Protein AF-A0A6I9NVG6-F1 (afdb_monomer_lite)

Sequence (169 aa):
GRFLQDVFTTMVDLKWHYSLLIFTSAFLCSWMLFAMIWWLLAFAHGDLQPRVPDSDPMVPCVTAIHSFTSAFLFSIEVQVTIGFGGRMVTEECPLAITVLIIQNILGLIINAVMLGCVFMKTAQANRRAETLIFSRNAVIAPRNGRPTFMFRVGDLRKSMIISATVQLQ

Organism: NCBI:txid8208

InterPro domains:
  IPR013518 Potassium channel, inwardly rectifying, Kir, cytoplasmic [G3DSA:2.60.40.1400] (121-169)
  IPR016449 Potassium channel, inwardly rectifying, Kir [PR01320] (16-42)
  IPR016449 Potassium channel, inwardly rectifying, Kir [PR01320] (71-93)
  IPR016449 Potassium channel, inwardly rectifying, Kir [PTHR11767] (2-168)
  IPR040445 Potassium channel, inwardly rectifying, transmembrane domain [PF01007] (2-124)
  IPR041647 Inward rectifier potassium channel, C-terminal [PF17655] (132-168)

Foldseek 3Di:
DVCVVPVLVVLLPDDPVVNVVVLVVVVVVLLLVQLVVQVVQQVVLVVQPDDDPPDDDDDGQKPPDHDSVSSSVVSCCLLVVVCPVNIDGDPPDVVSVVSSVVSNVVSVVSVVSSVVSVVVSVPDPPVQVVQKDKAPDWDFDDDPNDTDIDIDIDGNDPDDDPPDDDDDD

Secondary structure (DSSP, 8-state):
-GGGTTHHHHHHHS-HHHHHHHHHHHHHHHHHHHHHHHHHHHHHHTTTSPPPTTS-----SBTT--SHHHHHHHHHHHHTT---SSS-B-SS-HHHHHHHHHHHHHHHHHHHHHHHHHHHHHH-THHHHTTEEE-SS-EEEEETTEEEEE--EEE-SSSPPTT------

Radius of gyration: 29.01 Å; chains: 1; bounding box: 69×30×84 Å

Structure (mmCIF, N/CA/C/O backbone):
data_AF-A0A6I9NVG6-F1
#
_entry.id   AF-A0A6I9NVG6-F1
#
loop_
_atom_site.group_PDB
_atom_site.id
_atom_site.type_symbol
_atom_site.label_atom_id
_atom_site.label_alt_id
_atom_site.label_comp_id
_atom_site.label_asym_id
_atom_site.label_entity_id
_atom_site.label_seq_id
_atom_site.pdbx_PDB_ins_code
_atom_site.Cartn_x
_atom_site.Cartn_y
_atom_site.Cartn_z
_atom_site.occupancy
_atom_site.B_iso_or_equiv
_atom_site.auth_seq_id
_atom_site.auth_comp_id
_atom_site.auth_asym_id
_atom_site.auth_atom_id
_atom_site.pdbx_PDB_model_num
ATOM 1 N N . GLY A 1 1 ? -23.290 -5.193 -3.322 1.00 56.44 1 GLY A N 1
ATOM 2 C CA . GLY A 1 1 ? -22.697 -5.850 -2.143 1.00 56.44 1 GLY A CA 1
ATOM 3 C C . GLY A 1 1 ? -22.252 -4.800 -1.148 1.00 56.44 1 GLY A C 1
ATOM 4 O O . GLY A 1 1 ? -21.276 -4.120 -1.421 1.00 56.44 1 GLY A O 1
ATOM 5 N N . ARG A 1 2 ? -22.978 -4.636 -0.034 1.00 60.41 2 ARG A N 1
ATOM 6 C CA . ARG A 1 2 ? -22.725 -3.595 0.986 1.00 60.41 2 ARG A CA 1
ATOM 7 C C . ARG A 1 2 ? -21.380 -3.754 1.715 1.00 60.41 2 ARG A C 1
ATOM 9 O O . ARG A 1 2 ? -20.770 -2.755 2.051 1.00 60.41 2 ARG A O 1
ATOM 16 N N . PHE A 1 3 ? -20.874 -4.981 1.857 1.00 55.81 3 PHE A N 1
ATOM 17 C CA . PHE A 1 3 ? -19.564 -5.249 2.470 1.00 55.81 3 PHE A CA 1
ATOM 18 C C . PHE A 1 3 ? -18.373 -4.678 1.676 1.00 55.81 3 PHE A C 1
ATOM 20 O O . PHE A 1 3 ? -17.377 -4.292 2.267 1.00 55.81 3 PHE A O 1
ATOM 27 N N . LEU A 1 4 ? -18.480 -4.564 0.345 1.00 57.47 4 LEU A N 1
ATOM 28 C CA . LEU A 1 4 ? -17.428 -3.968 -0.496 1.00 57.47 4 LEU A CA 1
ATOM 29 C C . LEU A 1 4 ? -17.476 -2.434 -0.527 1.00 57.47 4 LEU A C 1
ATOM 31 O O . LEU A 1 4 ? -16.523 -1.805 -0.969 1.00 57.47 4 LEU A O 1
ATOM 35 N N . GLN A 1 5 ? -18.574 -1.819 -0.081 1.00 62.72 5 GLN A N 1
ATOM 36 C CA . GLN A 1 5 ? -18.616 -0.365 0.098 1.00 62.72 5 GLN A CA 1
ATOM 37 C C . GLN A 1 5 ? -17.892 0.064 1.374 1.00 62.72 5 GLN A C 1
ATOM 39 O O . GLN A 1 5 ? -17.476 1.213 1.465 1.00 62.72 5 GLN A O 1
ATOM 44 N N . ASP A 1 6 ? -17.691 -0.865 2.311 1.00 77.12 6 ASP A N 1
ATOM 45 C CA . ASP A 1 6 ? -17.031 -0.612 3.586 1.00 77.12 6 ASP A CA 1
ATOM 46 C C . ASP A 1 6 ? -15.753 -1.458 3.742 1.00 77.12 6 ASP A C 1
ATOM 48 O O . ASP A 1 6 ? -15.539 -2.202 4.701 1.00 77.12 6 ASP A O 1
ATOM 52 N N . VAL A 1 7 ? -14.890 -1.377 2.722 1.00 75.94 7 VAL A N 1
ATOM 53 C CA . VAL A 1 7 ? -13.595 -2.082 2.681 1.00 75.94 7 VAL A CA 1
ATOM 54 C C . VAL A 1 7 ? -12.703 -1.672 3.851 1.00 75.94 7 VAL A C 1
ATOM 56 O O . VAL A 1 7 ? -11.991 -2.513 4.398 1.00 75.94 7 VAL A O 1
ATOM 59 N N . PHE A 1 8 ? -12.761 -0.404 4.265 1.00 74.88 8 PHE A N 1
ATOM 60 C CA . PHE A 1 8 ? -11.940 0.107 5.358 1.00 74.88 8 PHE A CA 1
ATOM 61 C C . PHE A 1 8 ? -12.306 -0.527 6.701 1.00 74.88 8 PHE A C 1
ATOM 63 O O . PHE A 1 8 ? -11.413 -1.049 7.366 1.00 74.88 8 PHE A O 1
ATOM 70 N N . THR A 1 9 ? -13.584 -0.556 7.090 1.00 77.75 9 THR A N 1
ATOM 71 C CA . THR A 1 9 ? -13.988 -1.197 8.357 1.00 77.75 9 THR A CA 1
ATOM 72 C C . THR A 1 9 ? -13.756 -2.705 8.309 1.00 77.75 9 THR A C 1
ATOM 74 O O . THR A 1 9 ? -13.167 -3.268 9.232 1.00 77.75 9 THR A O 1
ATOM 77 N N . THR A 1 10 ? -14.076 -3.343 7.179 1.00 81.81 10 THR A N 1
ATOM 78 C CA . THR A 1 10 ? -13.851 -4.782 6.977 1.00 81.81 10 THR A CA 1
ATOM 79 C C . THR A 1 10 ? -12.373 -5.154 7.147 1.00 81.81 10 THR A C 1
ATOM 81 O O . THR A 1 10 ? -12.044 -6.164 7.774 1.00 81.81 10 THR A O 1
ATOM 84 N N . MET A 1 11 ? -11.453 -4.330 6.634 1.00 79.31 11 MET A N 1
ATOM 85 C CA . MET A 1 11 ? -10.012 -4.568 6.752 1.00 79.31 11 MET A CA 1
ATOM 86 C C . MET A 1 11 ? -9.493 -4.438 8.192 1.00 79.31 11 MET A C 1
ATOM 88 O O . MET A 1 11 ? -8.571 -5.166 8.589 1.00 79.31 11 MET A O 1
ATOM 92 N N . VAL A 1 12 ? -10.088 -3.544 8.984 1.00 82.12 12 VAL A N 1
ATOM 93 C CA . VAL A 1 12 ? -9.739 -3.360 10.399 1.00 82.12 12 VAL A CA 1
ATOM 94 C C . VAL A 1 12 ? -10.258 -4.519 11.246 1.00 82.12 12 VAL A C 1
ATOM 96 O O . VAL A 1 12 ? -9.503 -5.018 12.082 1.00 82.12 12 VAL A O 1
ATOM 99 N N . ASP A 1 13 ? -11.468 -5.007 10.985 1.00 82.69 13 ASP A N 1
ATOM 100 C CA . ASP A 1 13 ? -12.103 -6.057 11.795 1.00 82.69 13 ASP A CA 1
ATOM 101 C C . ASP A 1 13 ? -11.586 -7.477 11.503 1.00 82.69 13 ASP A C 1
ATOM 103 O O . ASP A 1 13 ? -11.749 -8.393 12.313 1.00 82.69 13 ASP A O 1
ATOM 107 N N . LEU A 1 14 ? -10.905 -7.681 10.370 1.00 84.19 14 LEU A N 1
ATOM 108 C CA . LEU A 1 14 ? -10.244 -8.949 10.041 1.00 84.19 14 LEU A CA 1
ATOM 109 C C . LEU A 1 14 ? -9.200 -9.362 11.098 1.00 84.19 14 LEU A C 1
ATOM 111 O O . LEU A 1 14 ? -8.683 -8.554 11.862 1.00 84.19 14 LEU A O 1
ATOM 115 N N . LYS A 1 15 ? -8.802 -10.637 11.146 1.00 87.06 15 LYS A N 1
ATOM 116 C CA . LYS A 1 15 ? -7.688 -11.050 12.026 1.00 87.06 15 LYS A CA 1
ATOM 117 C C . LYS A 1 15 ? -6.357 -10.480 11.515 1.00 87.06 15 LYS A C 1
ATOM 119 O O . LYS A 1 15 ? -6.176 -10.297 10.315 1.00 87.06 15 LYS A O 1
ATOM 124 N N . TRP A 1 16 ? -5.398 -10.260 12.420 1.00 86.75 16 TRP A N 1
ATOM 125 C CA . TRP A 1 16 ? -4.080 -9.686 12.097 1.00 86.75 16 TRP A CA 1
ATOM 126 C C . TRP A 1 16 ? -3.349 -10.385 10.944 1.00 86.75 16 TRP A C 1
ATOM 128 O O . TRP A 1 16 ? -2.800 -9.702 10.087 1.00 86.75 16 TRP A O 1
ATOM 138 N N . HIS A 1 17 ? -3.386 -11.719 10.880 1.00 88.88 17 HIS A N 1
ATOM 139 C CA . HIS A 1 17 ? -2.747 -12.468 9.794 1.00 88.88 17 HIS A CA 1
ATOM 140 C C . HIS A 1 17 ? -3.385 -12.188 8.429 1.00 88.88 17 HIS A C 1
ATOM 142 O O . HIS A 1 17 ? -2.661 -12.032 7.455 1.00 88.88 17 HIS A O 1
ATOM 148 N N . TYR A 1 18 ? -4.714 -12.054 8.349 1.00 89.50 18 TYR A N 1
ATOM 149 C CA . TYR A 1 18 ? -5.384 -11.713 7.092 1.00 89.50 18 TYR A CA 1
ATOM 150 C C . TYR A 1 18 ? -5.079 -10.281 6.662 1.00 89.50 18 TYR A C 1
ATOM 152 O O . TYR A 1 18 ? -4.772 -10.060 5.496 1.00 89.50 18 TYR A O 1
ATOM 160 N N . SER A 1 19 ? -5.090 -9.319 7.591 1.00 88.62 19 SER A N 1
ATOM 161 C CA . SER A 1 19 ? -4.700 -7.940 7.272 1.00 88.62 19 SER A CA 1
ATOM 162 C C . SER A 1 19 ? -3.253 -7.867 6.769 1.00 88.62 19 SER A C 1
ATOM 164 O O . SER A 1 19 ? -2.995 -7.204 5.771 1.00 88.62 19 SER A O 1
ATOM 166 N N . LEU A 1 20 ? -2.319 -8.585 7.408 1.00 89.38 20 LEU A N 1
ATOM 167 C CA . LEU A 1 20 ? -0.920 -8.630 6.975 1.00 89.38 20 LEU A CA 1
ATOM 168 C C . LEU A 1 20 ? -0.777 -9.259 5.584 1.00 89.38 20 LEU A C 1
ATOM 170 O O . LEU A 1 20 ? -0.111 -8.681 4.734 1.00 89.38 20 LEU A O 1
ATOM 174 N N . LEU A 1 21 ? -1.459 -10.380 5.324 1.00 92.31 21 LEU A N 1
ATOM 175 C CA . LEU A 1 21 ? -1.469 -11.015 4.002 1.00 92.31 21 LEU A CA 1
ATOM 176 C C . LEU A 1 21 ? -2.011 -10.079 2.915 1.00 92.31 21 LEU A C 1
ATOM 178 O O . LEU A 1 21 ? -1.408 -9.984 1.849 1.00 92.31 21 LEU A O 1
ATOM 182 N N . ILE A 1 22 ? -3.102 -9.356 3.187 1.00 91.56 22 ILE A N 1
ATOM 183 C CA . ILE A 1 22 ? -3.682 -8.390 2.242 1.00 91.56 22 ILE A CA 1
ATOM 184 C C . ILE A 1 22 ? -2.676 -7.275 1.938 1.00 91.56 22 ILE A C 1
ATOM 186 O O . ILE A 1 22 ? -2.406 -7.017 0.765 1.00 91.56 22 ILE A O 1
ATOM 190 N N . PHE A 1 23 ? -2.058 -6.665 2.954 1.00 91.69 23 PHE A N 1
ATOM 191 C CA . PHE A 1 23 ? -1.064 -5.610 2.729 1.00 91.69 23 PHE A CA 1
ATOM 192 C C . PHE A 1 23 ? 0.154 -6.118 1.961 1.00 91.69 23 PHE A C 1
ATOM 194 O O . PHE A 1 23 ? 0.534 -5.511 0.962 1.00 91.69 23 PHE A O 1
ATOM 201 N N . THR A 1 24 ? 0.734 -7.251 2.364 1.00 93.19 24 THR A N 1
ATOM 202 C CA . THR A 1 24 ? 1.869 -7.849 1.650 1.00 93.19 24 THR A CA 1
ATOM 203 C C . THR A 1 24 ? 1.506 -8.163 0.200 1.00 93.19 24 THR A C 1
ATOM 205 O O . THR A 1 24 ? 2.284 -7.850 -0.697 1.00 93.19 24 THR A O 1
ATOM 208 N N . SER A 1 25 ? 0.313 -8.710 -0.054 1.00 94.06 25 SER A N 1
ATOM 209 C CA . SER A 1 25 ? -0.152 -8.974 -1.419 1.00 94.06 25 SER A CA 1
ATOM 210 C C . SER A 1 25 ? -0.298 -7.690 -2.241 1.00 94.06 25 SER A C 1
ATOM 212 O O . SER A 1 25 ? 0.147 -7.661 -3.383 1.00 94.06 25 SER A O 1
ATOM 214 N N . ALA A 1 26 ? -0.815 -6.603 -1.659 1.00 93.19 26 ALA A N 1
ATOM 215 C CA . ALA A 1 26 ? -0.952 -5.318 -2.340 1.00 93.19 26 ALA A CA 1
ATOM 216 C C . ALA A 1 26 ? 0.414 -4.724 -2.729 1.00 93.19 26 ALA A C 1
ATOM 218 O O . ALA A 1 26 ? 0.585 -4.282 -3.867 1.00 93.19 26 ALA A O 1
ATOM 219 N N . PHE A 1 27 ? 1.404 -4.778 -1.828 1.00 94.31 27 PHE A N 1
ATOM 220 C CA . PHE A 1 27 ? 2.776 -4.365 -2.143 1.00 94.31 27 PHE A CA 1
ATOM 221 C C . PHE A 1 27 ? 3.381 -5.219 -3.256 1.00 94.31 27 PHE A C 1
ATOM 223 O O . PHE A 1 27 ? 3.840 -4.664 -4.252 1.00 94.31 27 PHE A O 1
ATOM 230 N N . LEU A 1 28 ? 3.308 -6.549 -3.146 1.00 95.38 28 LEU A N 1
ATOM 231 C CA . LEU A 1 28 ? 3.823 -7.459 -4.173 1.00 95.38 28 LEU A CA 1
ATOM 232 C C . LEU A 1 28 ? 3.165 -7.216 -5.538 1.00 95.38 28 LEU A C 1
ATOM 234 O O . LEU A 1 28 ? 3.866 -7.137 -6.543 1.00 95.38 28 LEU A O 1
ATOM 238 N N . CYS A 1 29 ? 1.842 -7.041 -5.584 1.00 96.00 29 CYS A N 1
ATOM 239 C CA . CYS A 1 29 ? 1.127 -6.720 -6.818 1.00 96.00 29 CYS A CA 1
ATOM 240 C C . CYS A 1 29 ? 1.590 -5.386 -7.412 1.00 96.00 29 CYS A C 1
ATOM 242 O O . CYS A 1 29 ? 1.820 -5.311 -8.618 1.00 96.00 29 CYS A O 1
ATOM 244 N N . SER A 1 30 ? 1.772 -4.351 -6.585 1.00 96.12 30 SER A N 1
ATOM 245 C CA . SER A 1 30 ? 2.262 -3.055 -7.065 1.00 96.12 30 SER A CA 1
ATOM 246 C C . SER A 1 30 ? 3.695 -3.139 -7.603 1.00 96.12 30 SER A C 1
ATOM 248 O O . SER A 1 30 ? 3.951 -2.662 -8.706 1.00 96.12 30 SER A O 1
ATOM 250 N N . TRP A 1 31 ? 4.602 -3.831 -6.902 1.00 96.81 31 TRP A N 1
ATOM 251 C CA . TRP A 1 31 ? 5.976 -4.036 -7.361 1.00 96.81 31 TRP A CA 1
ATOM 252 C C . TRP A 1 31 ? 6.022 -4.828 -8.663 1.00 96.81 31 TRP A C 1
ATOM 254 O O . TRP A 1 31 ? 6.760 -4.460 -9.565 1.00 96.81 31 TRP A O 1
ATOM 264 N N . MET A 1 32 ? 5.209 -5.878 -8.797 1.00 96.75 32 MET A N 1
ATOM 265 C CA . MET A 1 32 ? 5.124 -6.661 -10.033 1.00 96.75 32 MET A CA 1
ATOM 266 C C . MET A 1 32 ? 4.585 -5.839 -11.208 1.00 96.75 32 MET A C 1
ATOM 268 O O . MET A 1 32 ? 5.100 -5.950 -12.320 1.00 96.75 32 MET A O 1
ATOM 272 N N . LEU A 1 33 ? 3.577 -4.997 -10.969 1.00 96.69 33 LEU A N 1
ATOM 273 C CA . LEU A 1 33 ? 3.003 -4.127 -11.994 1.00 96.69 33 LEU A CA 1
ATOM 274 C C . LEU A 1 33 ? 4.035 -3.111 -12.496 1.00 96.69 33 LEU A C 1
ATOM 276 O O . LEU A 1 33 ? 4.252 -3.006 -13.702 1.00 96.69 33 LEU A O 1
ATOM 280 N N . PHE A 1 34 ? 4.713 -2.404 -11.590 1.00 96.56 34 PHE A N 1
ATOM 281 C CA . PHE A 1 34 ? 5.733 -1.430 -11.979 1.00 96.56 34 PHE A CA 1
ATOM 282 C C . PHE A 1 34 ? 6.980 -2.091 -12.564 1.00 96.56 34 PHE A C 1
ATOM 284 O O . PHE A 1 34 ? 7.524 -1.579 -13.538 1.00 96.56 34 PHE A O 1
ATOM 291 N N . ALA A 1 35 ? 7.388 -3.259 -12.067 1.00 96.56 35 ALA A N 1
ATOM 292 C CA . ALA A 1 35 ? 8.458 -4.051 -12.670 1.00 96.56 35 ALA A CA 1
ATOM 293 C C . ALA A 1 35 ? 8.169 -4.390 -14.135 1.00 96.56 35 ALA A C 1
ATOM 295 O O . ALA A 1 35 ? 9.055 -4.272 -14.980 1.00 96.56 35 ALA A O 1
ATOM 296 N N . MET A 1 36 ? 6.924 -4.769 -14.444 1.00 96.44 36 MET A N 1
ATOM 297 C CA . MET A 1 36 ? 6.504 -5.037 -15.817 1.00 96.44 36 MET A CA 1
ATOM 298 C C . MET A 1 36 ? 6.561 -3.773 -16.680 1.00 96.44 36 MET A C 1
ATOM 300 O O . MET A 1 36 ? 7.051 -3.835 -17.804 1.00 96.44 36 MET A O 1
ATOM 304 N N . ILE A 1 37 ? 6.121 -2.623 -16.158 1.00 96.00 37 ILE A N 1
ATOM 305 C CA . ILE A 1 37 ? 6.201 -1.338 -16.873 1.00 96.00 37 ILE A CA 1
ATOM 306 C C . ILE A 1 37 ? 7.661 -0.960 -17.152 1.00 96.00 37 ILE A C 1
ATOM 308 O O . ILE A 1 37 ? 7.991 -0.636 -18.289 1.00 96.00 37 ILE A O 1
ATOM 312 N N . TRP A 1 38 ? 8.545 -1.049 -16.156 1.00 95.56 38 TRP A N 1
ATOM 313 C CA . TRP A 1 38 ? 9.973 -0.758 -16.319 1.00 95.56 38 TRP A CA 1
ATOM 314 C C . TRP A 1 38 ? 10.648 -1.692 -17.318 1.00 95.56 38 TRP A C 1
ATOM 316 O O . TRP A 1 38 ? 11.435 -1.245 -18.151 1.00 95.56 38 TRP A O 1
ATOM 326 N N . TRP A 1 39 ? 10.315 -2.981 -17.267 1.00 94.44 39 TRP A N 1
ATOM 327 C CA . TRP A 1 39 ? 10.833 -3.961 -18.212 1.00 94.44 39 TRP A CA 1
ATOM 328 C C . TRP A 1 39 ? 10.347 -3.692 -19.642 1.00 94.44 39 TRP A C 1
ATOM 330 O O . TRP A 1 39 ? 11.155 -3.719 -20.567 1.00 94.44 39 TRP A O 1
ATOM 340 N N . LEU A 1 40 ? 9.062 -3.370 -19.827 1.00 93.75 40 LEU A N 1
ATOM 341 C CA . LEU A 1 40 ? 8.509 -2.994 -21.132 1.00 93.75 40 LEU A CA 1
ATOM 342 C C . LEU A 1 40 ? 9.121 -1.698 -21.668 1.00 93.75 40 LEU A C 1
ATOM 344 O O . LEU A 1 40 ? 9.361 -1.603 -22.866 1.00 93.75 40 LEU A O 1
ATOM 348 N N . LEU A 1 41 ? 9.392 -0.722 -20.801 1.00 92.88 41 LEU A N 1
ATOM 349 C CA . LEU A 1 41 ? 10.015 0.544 -21.182 1.00 92.88 41 LEU A CA 1
ATOM 350 C C . LEU A 1 41 ? 11.452 0.322 -21.666 1.00 92.88 41 LEU A C 1
ATOM 352 O O . LEU A 1 41 ? 11.807 0.778 -22.750 1.00 92.88 41 LEU A O 1
ATOM 356 N N . ALA A 1 42 ? 12.237 -0.459 -20.921 1.00 90.88 42 ALA A N 1
ATOM 357 C CA . ALA A 1 42 ? 13.581 -0.857 -21.332 1.00 90.88 42 ALA A CA 1
ATOM 358 C C . ALA A 1 42 ? 13.558 -1.697 -22.627 1.00 90.88 42 ALA A C 1
ATOM 360 O O . ALA A 1 42 ? 14.417 -1.537 -23.493 1.00 90.88 42 ALA A O 1
ATOM 361 N N . PHE A 1 43 ? 12.558 -2.569 -22.800 1.00 90.31 43 PHE A N 1
ATOM 362 C CA . PHE A 1 43 ? 12.394 -3.368 -24.017 1.00 90.31 43 PHE A CA 1
ATOM 363 C C . PHE A 1 43 ? 12.038 -2.506 -25.234 1.00 90.31 43 PHE A C 1
ATOM 365 O O . PHE A 1 43 ? 12.637 -2.676 -26.292 1.00 90.31 43 PHE A O 1
ATOM 372 N N . ALA A 1 44 ? 11.106 -1.563 -25.082 1.00 90.00 44 ALA A N 1
ATOM 373 C CA . ALA A 1 44 ? 10.673 -0.663 -26.148 1.00 90.00 44 ALA A CA 1
ATOM 374 C C . ALA A 1 44 ? 11.768 0.332 -26.564 1.00 90.00 44 ALA A C 1
ATOM 376 O O . ALA A 1 44 ? 11.857 0.669 -27.741 1.00 90.00 44 ALA A O 1
ATOM 377 N N . HIS A 1 45 ? 12.606 0.772 -25.620 1.00 87.44 45 HIS A N 1
ATOM 378 C CA . HIS A 1 45 ? 13.762 1.626 -25.905 1.00 87.44 45 HIS A CA 1
ATOM 379 C C . HIS A 1 45 ? 14.927 0.858 -26.559 1.00 87.44 45 HIS A C 1
ATOM 381 O O . HIS A 1 45 ? 15.782 1.455 -27.204 1.00 87.44 45 HIS A O 1
ATOM 387 N N . GLY A 1 46 ? 14.956 -0.473 -26.430 1.00 86.44 46 GLY A N 1
ATOM 388 C CA . GLY A 1 46 ? 16.042 -1.313 -26.944 1.00 86.44 46 GLY A CA 1
ATOM 389 C C . GLY A 1 46 ? 17.207 -1.504 -25.967 1.00 86.44 46 GLY A C 1
ATOM 390 O O . GLY A 1 46 ? 18.222 -2.082 -26.345 1.00 86.44 46 GLY A O 1
ATOM 391 N N . ASP A 1 47 ? 17.053 -1.109 -24.699 1.00 83.06 47 ASP A N 1
ATOM 392 C CA . ASP A 1 47 ? 18.099 -1.189 -23.663 1.00 83.06 47 ASP A CA 1
ATOM 393 C C . ASP A 1 47 ? 18.531 -2.630 -23.341 1.00 83.06 47 ASP A C 1
ATOM 395 O O . ASP A 1 47 ? 19.633 -2.855 -22.840 1.00 83.06 47 ASP A O 1
ATOM 399 N N . LEU A 1 48 ? 17.675 -3.617 -23.634 1.00 80.56 48 LEU A N 1
ATOM 400 C CA . LEU A 1 48 ? 17.970 -5.040 -23.427 1.00 80.56 48 LEU A CA 1
ATOM 401 C C . LEU A 1 48 ? 18.794 -5.677 -24.558 1.00 80.56 48 LEU A C 1
ATOM 403 O O . LEU A 1 48 ? 19.209 -6.830 -24.415 1.00 80.56 48 LEU A O 1
ATOM 407 N N . GLN A 1 49 ? 19.010 -4.993 -25.685 1.00 78.19 49 GLN A N 1
ATOM 408 C CA . GLN A 1 49 ? 19.764 -5.576 -26.794 1.00 78.19 49 GLN A CA 1
ATOM 409 C C . GLN A 1 49 ? 21.276 -5.579 -26.501 1.00 78.19 49 GLN A C 1
ATOM 411 O O . GLN A 1 49 ? 21.800 -4.613 -25.939 1.00 78.19 49 GLN A O 1
ATOM 416 N N . PRO A 1 50 ? 22.007 -6.651 -26.871 1.00 70.00 50 PRO A N 1
ATOM 417 C CA . PRO A 1 50 ? 23.457 -6.690 -26.720 1.00 70.00 50 PRO A CA 1
ATOM 418 C C . PRO A 1 50 ? 24.093 -5.541 -27.505 1.00 70.00 50 PRO A C 1
ATOM 420 O O . PRO A 1 50 ? 23.882 -5.420 -28.711 1.00 70.00 50 PRO A O 1
ATOM 423 N N . ARG A 1 51 ? 24.882 -4.702 -26.826 1.00 65.75 51 ARG A N 1
ATOM 424 C CA . ARG A 1 51 ? 25.628 -3.618 -27.473 1.00 65.75 51 ARG A CA 1
ATOM 425 C C . ARG A 1 51 ? 26.618 -4.191 -28.482 1.00 65.75 51 ARG A C 1
ATOM 427 O O . ARG A 1 51 ? 27.449 -5.030 -28.131 1.00 65.75 51 ARG A O 1
ATOM 434 N N . VAL A 1 52 ? 26.548 -3.700 -29.717 1.00 66.81 52 VAL A N 1
ATOM 435 C CA . VAL A 1 52 ? 27.594 -3.911 -30.719 1.00 66.81 52 VAL A CA 1
ATOM 436 C C . VAL A 1 52 ? 28.774 -3.004 -30.341 1.00 66.81 52 VAL A C 1
ATOM 438 O O . VAL A 1 52 ? 28.551 -1.828 -30.058 1.00 66.81 52 VAL A O 1
ATOM 441 N N . PRO A 1 53 ? 30.019 -3.510 -30.300 1.00 62.03 53 PRO A N 1
ATOM 442 C CA . PRO A 1 53 ? 31.172 -2.741 -29.822 1.00 62.03 53 PRO A CA 1
ATOM 443 C C . PRO A 1 53 ? 31.524 -1.484 -30.647 1.00 62.03 53 PRO A C 1
ATOM 445 O O . PRO A 1 53 ? 32.278 -0.661 -30.145 1.00 62.03 53 PRO A O 1
ATOM 448 N N . ASP A 1 54 ? 30.957 -1.309 -31.848 1.00 59.94 54 ASP A N 1
ATOM 449 C CA . ASP A 1 54 ? 31.249 -0.203 -32.785 1.00 59.94 54 ASP A CA 1
ATOM 450 C C . ASP A 1 54 ? 30.130 0.858 -32.917 1.00 59.94 54 ASP A C 1
ATOM 452 O O . ASP A 1 54 ? 30.226 1.752 -33.757 1.00 59.94 54 ASP A O 1
ATOM 456 N N . SER A 1 55 ? 29.047 0.786 -32.131 1.00 60.72 55 SER A N 1
ATOM 457 C CA . SER A 1 55 ? 27.961 1.787 -32.178 1.00 60.72 55 SER A CA 1
ATOM 458 C C . SER A 1 55 ? 28.116 2.884 -31.119 1.00 60.72 55 SER A C 1
ATOM 460 O O . SER A 1 55 ? 28.552 2.594 -30.003 1.00 60.72 55 SER A O 1
ATOM 462 N N . ASP A 1 56 ? 27.681 4.109 -31.445 1.00 63.28 56 ASP A N 1
ATOM 463 C CA . ASP A 1 56 ? 27.628 5.260 -30.529 1.00 63.28 56 ASP A CA 1
ATOM 464 C C . ASP A 1 56 ? 27.013 4.906 -29.156 1.00 63.28 56 ASP A C 1
ATOM 466 O O . ASP A 1 56 ? 26.120 4.051 -29.062 1.00 63.28 56 ASP A O 1
ATOM 470 N N . PRO A 1 57 ? 27.459 5.553 -28.061 1.00 67.25 57 PRO A N 1
ATOM 471 C CA . PRO A 1 57 ? 26.975 5.254 -26.720 1.00 67.25 57 PRO A CA 1
ATOM 472 C C . PRO A 1 57 ? 25.504 5.676 -26.552 1.00 67.25 57 PRO A C 1
ATOM 474 O O . PRO A 1 57 ? 25.210 6.798 -26.159 1.00 67.25 57 PRO A O 1
ATOM 477 N N . MET A 1 58 ? 24.567 4.754 -26.795 1.00 73.81 58 MET A N 1
ATOM 478 C CA . MET A 1 58 ? 23.137 4.979 -26.541 1.00 73.81 58 MET A CA 1
ATOM 479 C C . MET A 1 58 ? 22.857 5.031 -25.036 1.00 73.81 58 MET A C 1
ATOM 481 O O . MET A 1 58 ? 22.943 4.014 -24.346 1.00 73.81 58 MET A O 1
ATOM 485 N N . VAL A 1 59 ? 22.546 6.200 -24.489 1.00 84.19 59 VAL A N 1
ATOM 486 C CA . VAL A 1 59 ? 22.262 6.335 -23.056 1.00 84.19 59 VAL A CA 1
ATOM 487 C C . VAL A 1 59 ? 20.950 5.587 -22.734 1.00 84.19 59 VAL A C 1
ATOM 489 O O . VAL A 1 59 ? 19.935 5.849 -23.375 1.00 84.19 59 VAL A O 1
ATOM 492 N N . PRO A 1 60 ? 20.950 4.602 -21.810 1.00 88.44 60 PRO A N 1
ATOM 493 C CA . PRO A 1 60 ? 19.747 3.826 -21.500 1.00 88.44 60 PRO A CA 1
ATOM 494 C C . PRO A 1 60 ? 18.768 4.653 -20.666 1.00 88.44 60 PRO A C 1
ATOM 496 O O . PRO A 1 60 ? 19.214 5.510 -19.905 1.00 88.44 60 PRO A O 1
ATOM 499 N N . CYS A 1 61 ? 17.467 4.350 -20.704 1.00 88.94 61 CYS A N 1
ATOM 500 C CA . CYS A 1 61 ? 16.481 5.047 -19.862 1.00 88.94 61 CYS A CA 1
ATOM 501 C C . CYS A 1 61 ? 16.726 4.805 -18.360 1.00 88.94 61 CYS A C 1
ATOM 503 O O . CYS A 1 61 ? 16.484 5.673 -17.519 1.00 88.94 61 CYS A O 1
ATOM 505 N N . VAL A 1 62 ? 17.173 3.595 -18.011 1.00 90.75 62 VAL A N 1
ATOM 506 C CA . VAL A 1 62 ? 17.585 3.219 -16.654 1.00 90.75 62 VAL A CA 1
ATOM 507 C C . VAL A 1 62 ? 18.842 2.365 -16.740 1.00 90.75 62 VAL A C 1
ATOM 509 O O . VAL A 1 62 ? 18.910 1.397 -17.500 1.00 90.75 62 VAL A O 1
ATOM 512 N N . THR A 1 63 ? 19.848 2.702 -15.942 1.00 90.06 63 THR A N 1
ATOM 513 C CA . THR A 1 63 ? 21.119 1.978 -15.938 1.00 90.06 63 THR A CA 1
ATOM 514 C C . THR A 1 63 ? 20.981 0.578 -15.326 1.00 90.06 63 THR A C 1
ATOM 516 O O . THR A 1 63 ? 20.189 0.344 -14.414 1.00 90.06 63 THR A O 1
ATOM 519 N N . ALA A 1 64 ? 21.778 -0.371 -15.831 1.00 87.38 64 ALA A N 1
ATOM 520 C CA . ALA A 1 64 ? 21.899 -1.735 -15.300 1.00 87.38 64 ALA A CA 1
ATOM 521 C C . ALA A 1 64 ? 20.579 -2.545 -15.214 1.00 87.38 64 ALA A C 1
ATOM 523 O O . ALA A 1 64 ? 20.402 -3.394 -14.325 1.00 87.38 64 ALA A O 1
ATOM 524 N N . ILE A 1 65 ? 19.662 -2.318 -16.164 1.00 89.38 65 ILE A N 1
ATOM 525 C CA . ILE A 1 65 ? 18.536 -3.219 -16.442 1.00 89.38 65 ILE A CA 1
ATOM 526 C C . ILE A 1 65 ? 18.953 -4.211 -17.534 1.00 89.38 65 ILE A C 1
ATOM 528 O O . ILE A 1 65 ? 19.185 -3.835 -18.676 1.00 89.38 65 ILE A O 1
ATOM 532 N N . HIS A 1 66 ? 19.027 -5.493 -17.181 1.00 87.56 66 HIS A N 1
ATOM 533 C CA . HIS A 1 66 ? 19.423 -6.579 -18.090 1.00 87.56 66 HIS A CA 1
ATOM 534 C C . HIS A 1 66 ? 18.340 -7.655 -18.249 1.00 87.56 66 HIS A C 1
ATOM 536 O O . HIS A 1 66 ? 18.297 -8.373 -19.241 1.00 87.56 66 HIS A O 1
ATOM 542 N N . SER A 1 67 ? 17.466 -7.800 -17.255 1.00 91.44 67 SER A N 1
ATOM 543 C CA . SER A 1 67 ? 16.421 -8.822 -17.202 1.00 91.44 67 SER A CA 1
ATOM 544 C C . SER A 1 67 ? 15.202 -8.332 -16.420 1.00 91.44 67 SER A C 1
ATOM 546 O O . SER A 1 67 ? 15.255 -7.312 -15.723 1.00 91.44 67 SER A O 1
ATOM 548 N N . PHE A 1 68 ? 14.103 -9.088 -16.477 1.00 93.06 68 PHE A N 1
ATOM 549 C CA . PHE A 1 68 ? 12.917 -8.807 -15.662 1.00 93.06 68 PHE A CA 1
ATOM 550 C C . PHE A 1 68 ? 13.257 -8.715 -14.166 1.00 93.06 68 PHE A C 1
ATOM 552 O O . PHE A 1 68 ? 12.792 -7.811 -13.482 1.00 93.06 68 PHE A O 1
ATOM 559 N N . THR A 1 69 ? 14.149 -9.576 -13.665 1.00 94.31 69 THR A N 1
ATOM 560 C CA . THR A 1 69 ? 14.592 -9.547 -12.264 1.00 94.31 69 THR A CA 1
ATOM 561 C C . THR A 1 69 ? 15.263 -8.222 -11.900 1.00 94.31 69 THR A C 1
ATOM 563 O O . THR A 1 69 ? 14.996 -7.680 -10.832 1.00 94.31 69 THR A O 1
ATOM 566 N N . SER A 1 70 ? 16.096 -7.654 -12.782 1.00 93.31 70 SER A N 1
ATOM 567 C CA . SER A 1 70 ? 16.705 -6.338 -12.526 1.00 93.31 70 SER A CA 1
ATOM 568 C C . SER A 1 70 ? 15.689 -5.192 -12.541 1.00 93.31 70 SER A C 1
ATOM 570 O O . SER A 1 70 ? 15.803 -4.285 -11.721 1.00 93.31 70 SER A O 1
ATOM 572 N N . ALA A 1 71 ? 14.665 -5.261 -13.400 1.00 94.94 71 ALA A N 1
ATOM 573 C CA . ALA A 1 71 ? 13.565 -4.295 -13.404 1.00 94.94 71 ALA A CA 1
ATOM 574 C C . ALA A 1 71 ? 12.683 -4.429 -12.147 1.00 94.94 71 ALA A C 1
ATOM 576 O O . ALA A 1 71 ? 12.256 -3.428 -11.576 1.00 94.94 71 ALA A O 1
ATOM 577 N N . PHE A 1 72 ? 12.465 -5.656 -11.667 1.00 96.06 72 PHE A N 1
ATOM 578 C CA . PHE A 1 72 ? 11.756 -5.922 -10.415 1.00 96.06 72 PHE A CA 1
ATOM 579 C C . PHE A 1 72 ? 12.491 -5.368 -9.196 1.00 96.06 72 PHE A C 1
ATOM 581 O O . PHE A 1 72 ? 11.881 -4.692 -8.368 1.00 96.06 72 PHE A O 1
ATOM 588 N N . LEU A 1 73 ? 13.807 -5.581 -9.117 1.00 95.19 73 LEU A N 1
ATOM 589 C CA . LEU A 1 73 ? 14.630 -4.991 -8.062 1.00 95.19 73 LEU A CA 1
ATOM 590 C C . LEU A 1 73 ? 14.581 -3.461 -8.108 1.00 95.19 73 LEU A C 1
ATOM 592 O O . LEU A 1 73 ? 14.322 -2.845 -7.080 1.00 95.19 73 LEU A O 1
ATOM 596 N N . PHE A 1 74 ? 14.713 -2.856 -9.293 1.00 95.44 74 PHE A N 1
ATOM 597 C CA . PHE A 1 74 ? 14.584 -1.405 -9.448 1.00 95.44 74 PHE A CA 1
ATOM 598 C C . PHE A 1 74 ? 13.213 -0.887 -8.988 1.00 95.44 74 PHE A C 1
ATOM 600 O O . PHE A 1 74 ? 13.129 0.097 -8.256 1.00 95.44 74 PHE A O 1
ATOM 607 N N . SER A 1 75 ? 12.133 -1.589 -9.338 1.00 96.50 75 SER A N 1
ATOM 608 C CA . SER A 1 75 ? 10.784 -1.234 -8.898 1.00 96.50 75 SER A CA 1
ATOM 609 C C . SER A 1 75 ? 10.640 -1.239 -7.370 1.00 96.50 75 SER A C 1
ATOM 611 O O . SER A 1 75 ? 9.968 -0.369 -6.815 1.00 96.50 75 SER A O 1
ATOM 613 N N . ILE A 1 76 ? 11.256 -2.199 -6.676 1.00 96.00 76 ILE A N 1
ATOM 614 C CA . ILE A 1 76 ? 11.270 -2.233 -5.205 1.00 96.00 76 ILE A CA 1
ATOM 615 C C . ILE A 1 76 ? 12.116 -1.083 -4.654 1.00 96.00 76 ILE A C 1
ATOM 617 O O . ILE A 1 76 ? 11.672 -0.383 -3.742 1.00 96.00 76 ILE A O 1
ATOM 621 N N . GLU A 1 77 ? 13.314 -0.879 -5.209 1.00 95.50 77 GLU A N 1
ATOM 622 C CA . GLU A 1 77 ? 14.252 0.161 -4.778 1.00 95.50 77 GLU A CA 1
ATOM 623 C C . GLU A 1 77 ? 13.613 1.552 -4.813 1.00 95.50 77 GLU A C 1
ATOM 625 O O . GLU A 1 77 ? 13.770 2.316 -3.860 1.00 95.50 77 GLU A O 1
ATOM 630 N N . VAL A 1 78 ? 12.861 1.849 -5.876 1.00 94.94 78 VAL A N 1
ATOM 631 C CA . VAL A 1 78 ? 12.130 3.108 -6.047 1.00 94.94 78 VAL A CA 1
ATOM 632 C C . VAL A 1 78 ? 10.950 3.195 -5.082 1.00 94.94 78 VAL A C 1
ATOM 634 O O . VAL A 1 78 ? 10.865 4.137 -4.299 1.00 94.94 78 VAL A O 1
ATOM 637 N N . GLN A 1 79 ? 10.046 2.212 -5.093 1.00 95.69 79 GLN A N 1
ATOM 638 C CA . GLN A 1 79 ? 8.778 2.333 -4.368 1.00 95.69 79 GLN A CA 1
ATOM 639 C C . GLN A 1 79 ? 8.937 2.283 -2.844 1.00 95.69 79 GLN A C 1
ATOM 641 O O . GLN A 1 79 ? 8.153 2.897 -2.122 1.00 95.69 79 GLN A O 1
ATOM 646 N N . VAL A 1 80 ? 9.934 1.543 -2.350 1.00 94.94 80 VAL A N 1
ATOM 647 C CA . VAL A 1 80 ? 10.282 1.478 -0.919 1.00 94.94 80 VAL A CA 1
ATOM 648 C C . VAL A 1 80 ? 11.333 2.535 -0.557 1.00 94.94 80 VAL A C 1
ATOM 650 O O . VAL A 1 80 ? 11.687 2.683 0.609 1.00 94.94 80 VAL A O 1
ATOM 653 N N . THR A 1 81 ? 11.802 3.324 -1.528 1.00 94.31 81 THR A N 1
ATOM 654 C CA . THR A 1 81 ? 12.796 4.395 -1.344 1.00 94.31 81 THR A CA 1
ATOM 655 C C . THR A 1 81 ? 14.130 3.907 -0.761 1.00 94.31 81 THR A C 1
ATOM 657 O O . THR A 1 81 ? 14.772 4.606 0.016 1.00 94.31 81 THR A O 1
ATOM 660 N N . ILE A 1 82 ? 14.557 2.695 -1.134 1.00 95.12 82 ILE A N 1
ATOM 661 C CA . ILE A 1 82 ? 15.860 2.141 -0.728 1.00 95.12 82 ILE A CA 1
ATOM 662 C C . ILE A 1 82 ? 16.986 2.824 -1.509 1.00 95.12 82 ILE A C 1
ATOM 664 O O . ILE A 1 82 ? 17.960 3.268 -0.913 1.00 95.12 82 ILE A O 1
ATOM 668 N N . GLY A 1 83 ? 16.841 2.898 -2.839 1.00 89.88 83 GLY A N 1
ATOM 669 C CA . GLY A 1 83 ? 17.762 3.607 -3.732 1.00 89.88 83 GLY A CA 1
ATOM 670 C C . GLY A 1 83 ? 19.236 3.210 -3.588 1.00 89.88 83 GLY A C 1
ATOM 671 O O . GLY A 1 83 ? 20.061 4.056 -3.256 1.00 89.88 83 GLY A O 1
ATOM 672 N N . PHE A 1 84 ? 19.599 1.954 -3.879 1.00 90.44 84 PHE A N 1
ATOM 673 C CA . PHE A 1 84 ? 20.995 1.496 -3.760 1.00 90.44 84 PHE A CA 1
ATOM 674 C C . PHE A 1 84 ? 21.979 2.244 -4.680 1.00 90.44 84 PHE A C 1
ATOM 676 O O . PHE A 1 84 ? 23.186 2.185 -4.461 1.00 90.44 84 PHE A O 1
ATOM 683 N N . GLY A 1 85 ? 21.484 2.912 -5.728 1.00 87.06 85 GLY A N 1
ATOM 684 C CA . GLY A 1 85 ? 22.282 3.733 -6.644 1.00 87.06 85 GLY A CA 1
ATOM 685 C C . GLY A 1 85 ? 22.976 2.957 -7.769 1.00 87.06 85 GLY A C 1
ATOM 686 O O . GLY A 1 85 ? 23.476 3.567 -8.706 1.00 87.06 85 GLY A O 1
ATOM 687 N N . GLY A 1 86 ? 22.963 1.619 -7.734 1.00 87.25 86 GLY A N 1
ATOM 688 C CA . GLY A 1 86 ? 23.469 0.784 -8.832 1.00 87.25 86 GLY A CA 1
ATOM 689 C C . GLY A 1 86 ? 22.585 0.800 -10.087 1.00 87.25 86 GLY A C 1
ATOM 690 O O . GLY A 1 86 ? 23.061 0.483 -11.174 1.00 87.25 86 GLY A O 1
ATOM 691 N N . ARG A 1 87 ? 21.308 1.175 -9.938 1.00 90.81 87 ARG A N 1
ATOM 692 C CA . ARG A 1 87 ? 20.336 1.382 -11.019 1.00 90.81 87 ARG A CA 1
ATOM 693 C C . ARG A 1 87 ? 19.753 2.776 -10.870 1.00 90.81 87 ARG A C 1
ATOM 695 O O . ARG A 1 87 ? 19.216 3.106 -9.813 1.00 90.81 87 ARG A O 1
ATOM 702 N N . MET A 1 88 ? 19.870 3.590 -11.908 1.00 90.81 88 MET A N 1
ATOM 703 C CA . MET A 1 88 ? 19.479 4.995 -11.876 1.00 90.81 88 MET A CA 1
ATOM 704 C C . MET A 1 88 ? 18.742 5.366 -13.157 1.00 90.81 88 MET A C 1
ATOM 706 O O . MET A 1 88 ? 19.130 4.944 -14.246 1.00 90.81 88 MET A O 1
ATOM 710 N N . VAL A 1 89 ? 17.673 6.149 -13.010 1.00 92.44 89 VAL A N 1
ATOM 711 C CA . VAL A 1 89 ? 16.943 6.728 -14.140 1.00 92.44 89 VAL A CA 1
ATOM 712 C C . VAL A 1 89 ? 17.788 7.823 -14.793 1.00 92.44 89 VAL A C 1
ATOM 714 O O . VAL A 1 89 ? 18.433 8.605 -14.091 1.00 92.44 89 VAL A O 1
ATOM 717 N N . THR A 1 90 ? 17.791 7.879 -16.118 1.00 90.38 90 THR A N 1
ATOM 718 C CA . THR A 1 90 ? 18.459 8.930 -16.894 1.00 90.38 90 THR A CA 1
ATOM 719 C C . THR A 1 90 ? 17.442 9.947 -17.416 1.00 90.38 90 THR A C 1
ATOM 721 O O . THR A 1 90 ? 16.228 9.752 -17.317 1.00 90.38 90 THR A O 1
ATOM 724 N N . GLU A 1 91 ? 17.934 11.058 -17.961 1.00 89.50 91 GLU A N 1
ATOM 725 C CA . GLU A 1 91 ? 17.105 12.138 -18.513 1.00 89.50 91 GLU A CA 1
ATOM 726 C C . GLU A 1 91 ? 16.663 11.915 -19.970 1.00 89.50 91 GLU A C 1
ATOM 728 O O . GLU A 1 91 ? 15.850 12.676 -20.488 1.00 89.50 91 GLU A O 1
ATOM 733 N N . GLU A 1 92 ? 17.124 10.836 -20.606 1.00 87.94 92 GLU A N 1
ATOM 734 C CA . GLU A 1 92 ? 16.847 10.522 -22.015 1.00 87.94 92 GLU A CA 1
ATOM 735 C C . GLU A 1 92 ? 15.369 10.247 -22.296 1.00 87.94 92 GLU A C 1
ATOM 737 O O . GLU A 1 92 ? 14.844 10.584 -23.356 1.00 87.94 92 GLU A O 1
ATOM 742 N N . CYS A 1 93 ? 14.682 9.614 -21.339 1.00 89.62 93 CYS A N 1
ATOM 743 C CA . CYS A 1 93 ? 13.342 9.077 -21.537 1.00 89.62 93 CYS A CA 1
ATOM 744 C C . CYS A 1 93 ? 12.322 9.796 -20.640 1.00 89.62 93 CYS A C 1
ATOM 746 O O . CYS A 1 93 ? 12.109 9.385 -19.495 1.00 89.62 93 CYS A O 1
ATOM 748 N N . PRO A 1 94 ? 11.583 10.804 -21.147 1.00 92.00 94 PRO A N 1
ATOM 749 C CA . PRO A 1 94 ? 10.547 11.502 -20.374 1.00 92.00 94 PRO A CA 1
ATOM 750 C C . PRO A 1 94 ? 9.446 10.568 -19.850 1.00 92.00 94 PRO A C 1
ATOM 752 O O . PRO A 1 94 ? 8.861 10.795 -18.786 1.00 92.00 94 PRO A O 1
ATOM 755 N N . LEU A 1 95 ? 9.183 9.478 -20.581 1.00 92.75 95 LEU A N 1
ATOM 756 C CA . LEU A 1 95 ? 8.251 8.434 -20.160 1.00 92.75 95 LEU A CA 1
ATOM 757 C C . LEU A 1 95 ? 8.715 7.757 -18.859 1.00 92.75 95 LEU A C 1
ATOM 759 O O . LEU A 1 95 ? 7.896 7.536 -17.971 1.00 92.75 95 LEU A O 1
ATOM 763 N N . ALA A 1 96 ? 10.018 7.487 -18.712 1.00 93.38 96 ALA A N 1
ATOM 764 C CA 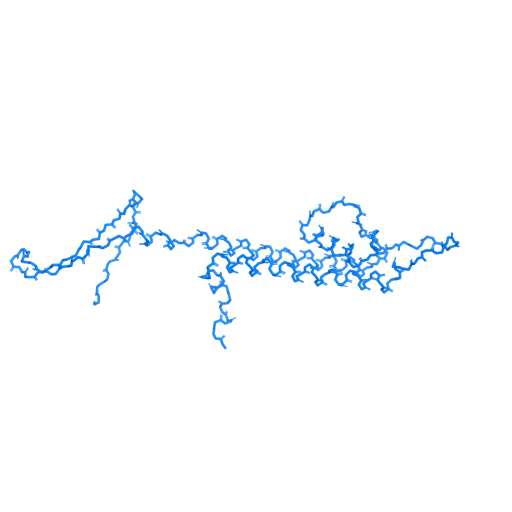. ALA A 1 96 ? 10.588 6.886 -17.506 1.00 93.38 96 ALA A CA 1
ATOM 765 C C . ALA A 1 96 ? 10.407 7.802 -16.290 1.00 93.38 96 ALA A C 1
ATOM 767 O O . ALA A 1 96 ? 9.975 7.352 -15.229 1.00 93.38 96 ALA A O 1
ATOM 768 N N . ILE A 1 97 ? 10.647 9.104 -16.461 1.00 95.00 97 ILE A N 1
ATOM 769 C CA . ILE A 1 97 ? 10.438 10.113 -15.412 1.00 95.00 97 ILE A CA 1
ATOM 770 C C . ILE A 1 97 ? 8.962 10.156 -14.994 1.00 95.00 97 ILE A C 1
ATOM 772 O O . ILE A 1 97 ? 8.641 10.177 -13.807 1.00 95.00 97 ILE A O 1
ATOM 776 N N . THR A 1 98 ? 8.046 10.110 -15.961 1.00 94.94 98 THR A N 1
ATOM 777 C CA . THR A 1 98 ? 6.603 10.118 -15.680 1.00 94.94 98 THR A CA 1
ATOM 778 C C . THR A 1 98 ? 6.173 8.867 -14.904 1.00 94.94 98 THR A C 1
ATOM 780 O O . THR A 1 98 ? 5.451 8.976 -13.911 1.00 94.94 98 THR A O 1
ATOM 783 N N . VAL A 1 99 ? 6.655 7.683 -15.304 1.00 95.75 99 VAL A N 1
ATOM 784 C CA . VAL A 1 99 ? 6.408 6.418 -14.589 1.00 95.75 99 VAL A CA 1
ATOM 785 C C . VAL A 1 99 ? 6.954 6.478 -13.164 1.00 95.75 99 VAL A C 1
ATOM 787 O O . VAL A 1 99 ? 6.243 6.103 -12.233 1.00 95.75 99 VAL A O 1
ATOM 790 N N . LEU A 1 100 ? 8.166 7.006 -12.976 1.00 95.81 100 LEU A N 1
ATOM 791 C CA . LEU A 1 100 ? 8.783 7.190 -11.662 1.00 95.81 100 LEU A CA 1
ATOM 792 C C . LEU A 1 100 ? 7.923 8.067 -10.738 1.00 95.81 100 LEU A C 1
ATOM 794 O O . LEU A 1 100 ? 7.689 7.710 -9.583 1.00 95.81 100 LEU A O 1
ATOM 798 N N . ILE A 1 101 ? 7.418 9.197 -11.241 1.00 96.38 101 ILE A N 1
ATOM 799 C CA . ILE A 1 101 ? 6.550 10.099 -10.468 1.00 96.38 101 ILE A CA 1
ATOM 800 C C . ILE A 1 101 ? 5.259 9.382 -10.058 1.00 96.38 101 ILE A C 1
ATOM 802 O O . ILE A 1 101 ? 4.884 9.403 -8.883 1.00 96.38 101 ILE A O 1
ATOM 806 N N . ILE A 1 102 ? 4.599 8.708 -11.004 1.00 96.81 102 ILE A N 1
ATOM 807 C CA . ILE A 1 102 ? 3.362 7.958 -10.746 1.00 96.81 102 ILE A CA 1
ATOM 808 C C . ILE A 1 102 ? 3.604 6.845 -9.717 1.00 96.81 102 ILE A C 1
ATOM 810 O O . ILE A 1 102 ? 2.805 6.677 -8.792 1.00 96.81 102 ILE A O 1
ATOM 814 N N . GLN A 1 103 ? 4.716 6.119 -9.841 1.00 96.94 103 GLN A N 1
ATOM 815 C CA . GLN A 1 103 ? 5.099 5.054 -8.919 1.00 96.94 103 GLN A CA 1
ATOM 816 C C . GLN A 1 103 ? 5.301 5.569 -7.495 1.00 96.94 103 GLN A C 1
ATOM 818 O O . GLN A 1 103 ? 4.793 4.964 -6.550 1.00 96.94 103 GLN A O 1
ATOM 823 N N . ASN A 1 104 ? 5.986 6.701 -7.336 1.00 96.19 104 ASN A N 1
ATOM 824 C CA . ASN A 1 104 ? 6.214 7.301 -6.024 1.00 96.19 104 ASN A CA 1
ATOM 825 C C . ASN A 1 104 ? 4.909 7.774 -5.374 1.00 96.19 104 ASN A C 1
ATOM 827 O O . ASN A 1 104 ? 4.682 7.503 -4.195 1.00 96.19 104 ASN A O 1
ATOM 831 N N . ILE A 1 105 ? 4.019 8.423 -6.134 1.00 96.88 105 ILE A N 1
ATOM 832 C CA . ILE A 1 105 ? 2.718 8.880 -5.620 1.00 96.88 105 ILE A CA 1
ATOM 833 C C . ILE A 1 105 ? 1.869 7.685 -5.169 1.00 96.88 105 ILE A C 1
ATOM 835 O O . ILE A 1 105 ? 1.350 7.679 -4.051 1.00 96.88 105 ILE A O 1
ATOM 839 N N . LEU A 1 106 ? 1.748 6.652 -6.009 1.00 95.62 106 LEU A N 1
ATOM 840 C CA . LEU A 1 106 ? 0.970 5.458 -5.675 1.00 95.62 106 LEU A CA 1
ATOM 841 C C . LEU A 1 106 ? 1.583 4.679 -4.505 1.00 95.62 106 LEU A C 1
ATOM 843 O O . LEU A 1 106 ? 0.850 4.234 -3.621 1.00 95.62 106 LEU A O 1
ATOM 847 N N . GLY A 1 107 ? 2.913 4.575 -4.447 1.00 95.12 107 GLY A N 1
ATOM 848 C CA . GLY A 1 107 ? 3.629 3.985 -3.317 1.00 95.12 107 GLY A CA 1
ATOM 849 C C . GLY A 1 107 ? 3.334 4.704 -2.000 1.00 95.12 107 GLY A C 1
ATOM 850 O O . GLY A 1 107 ? 3.012 4.051 -1.003 1.00 95.12 107 GLY A O 1
ATOM 851 N N . LEU A 1 108 ? 3.349 6.042 -2.006 1.00 95.56 108 LEU A N 1
ATOM 852 C CA . LEU A 1 108 ? 3.003 6.856 -0.838 1.00 95.56 108 LEU A CA 1
ATOM 853 C C . LEU A 1 108 ? 1.561 6.626 -0.378 1.00 95.56 108 LEU A C 1
ATOM 855 O O . LEU A 1 108 ? 1.322 6.476 0.820 1.00 95.56 108 LEU A O 1
ATOM 859 N N . ILE A 1 109 ? 0.609 6.573 -1.313 1.00 95.06 109 ILE A N 1
ATOM 860 C CA . ILE A 1 109 ? -0.808 6.343 -1.000 1.00 95.06 109 ILE A CA 1
ATOM 861 C C . ILE A 1 109 ? -0.996 4.971 -0.343 1.00 95.06 109 ILE A C 1
ATOM 863 O O . ILE A 1 109 ? -1.643 4.879 0.701 1.00 95.06 109 ILE A O 1
ATOM 867 N N . ILE A 1 110 ? -0.402 3.914 -0.908 1.00 92.62 110 ILE A N 1
ATO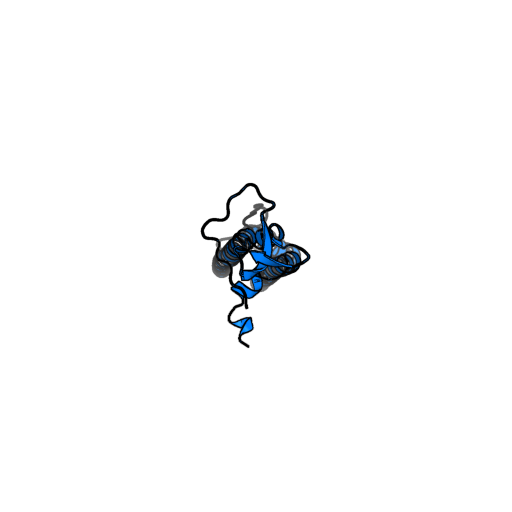M 868 C CA . ILE A 1 110 ? -0.482 2.556 -0.343 1.00 92.62 110 ILE A CA 1
ATOM 869 C C . ILE A 1 110 ? 0.113 2.531 1.071 1.00 92.62 110 ILE A C 1
ATOM 871 O O . ILE A 1 110 ? -0.501 1.980 1.988 1.00 92.62 110 ILE A O 1
ATOM 875 N N . ASN A 1 111 ? 1.271 3.167 1.270 1.00 93.62 111 ASN A N 1
ATOM 876 C CA . ASN A 1 111 ? 1.923 3.234 2.576 1.00 93.62 111 ASN A CA 1
ATOM 877 C C . ASN A 1 111 ? 1.077 4.000 3.611 1.00 93.62 111 ASN A C 1
ATOM 879 O O . ASN A 1 111 ? 0.879 3.528 4.731 1.00 93.62 111 ASN A O 1
ATOM 883 N N . ALA A 1 112 ? 0.506 5.146 3.227 1.00 93.88 112 ALA A N 1
ATOM 884 C CA . ALA A 1 112 ? -0.364 5.939 4.093 1.00 93.88 112 ALA A CA 1
ATOM 885 C C . ALA A 1 112 ? -1.624 5.163 4.510 1.00 93.88 112 ALA A C 1
ATOM 887 O O . ALA A 1 112 ? -1.993 5.160 5.688 1.00 93.88 112 ALA A O 1
ATOM 888 N N . VAL A 1 113 ? -2.253 4.455 3.565 1.00 91.38 113 VAL A N 1
ATOM 889 C CA . VAL A 1 113 ? -3.416 3.601 3.843 1.00 91.38 113 VAL A CA 1
ATOM 890 C C . VAL A 1 113 ? -3.039 2.463 4.791 1.00 91.38 113 VAL A C 1
ATOM 892 O O . VAL A 1 113 ? -3.747 2.241 5.775 1.00 91.38 113 VAL A O 1
ATOM 895 N N . MET A 1 114 ? -1.918 1.773 4.558 1.00 91.31 114 MET A N 1
ATOM 896 C CA . MET A 1 114 ? -1.447 0.710 5.451 1.00 91.31 114 MET A CA 1
ATOM 897 C C . MET A 1 114 ? -1.226 1.238 6.870 1.00 91.31 114 MET A C 1
ATOM 899 O O . MET A 1 114 ? -1.763 0.667 7.822 1.00 91.31 114 MET A O 1
ATOM 903 N N . LEU A 1 115 ? -0.479 2.335 7.018 1.00 91.94 115 LEU A N 1
ATOM 904 C CA . LEU A 1 115 ? -0.169 2.919 8.320 1.00 91.94 115 LEU A CA 1
ATOM 905 C C . LEU A 1 115 ? -1.441 3.341 9.064 1.00 91.94 115 LEU A C 1
ATOM 907 O O . LEU A 1 115 ? -1.596 3.007 10.239 1.00 91.94 115 LEU A O 1
ATOM 911 N N . GLY A 1 116 ? -2.375 4.008 8.380 1.00 91.69 116 GLY A N 1
ATOM 912 C CA . GLY A 1 116 ? -3.657 4.410 8.965 1.00 91.69 116 GLY A CA 1
ATOM 913 C C . GLY A 1 116 ? -4.482 3.214 9.445 1.00 91.69 116 GLY A C 1
ATOM 914 O O . GLY A 1 116 ? -5.046 3.235 10.541 1.00 91.69 116 GLY A O 1
ATOM 915 N N . CYS A 1 117 ? -4.495 2.129 8.673 1.00 89.25 117 CYS A N 1
ATOM 916 C CA . CYS A 1 117 ? -5.246 0.928 9.024 1.00 89.25 117 CYS A CA 1
ATOM 917 C C . CYS A 1 117 ? -4.589 0.135 10.157 1.00 89.25 117 CYS A C 1
ATOM 919 O O . CYS A 1 117 ? -5.290 -0.337 11.052 1.00 89.25 117 CYS A O 1
ATOM 921 N N . VAL A 1 118 ? -3.257 0.026 10.170 1.00 89.75 118 VAL A N 1
ATOM 922 C CA . VAL A 1 118 ? -2.508 -0.573 11.285 1.00 89.75 118 VAL A CA 1
ATOM 923 C C . VAL A 1 118 ? -2.732 0.237 12.558 1.00 89.75 118 VAL A C 1
ATOM 925 O O . VAL A 1 118 ? -3.072 -0.346 13.585 1.00 89.75 118 VAL A O 1
ATOM 928 N N . PHE A 1 119 ? -2.626 1.566 12.489 1.00 90.50 119 PHE A N 1
ATOM 929 C CA . PHE A 1 119 ? -2.880 2.449 13.624 1.00 90.50 119 PHE A CA 1
ATOM 930 C C . PHE A 1 119 ? -4.293 2.248 14.183 1.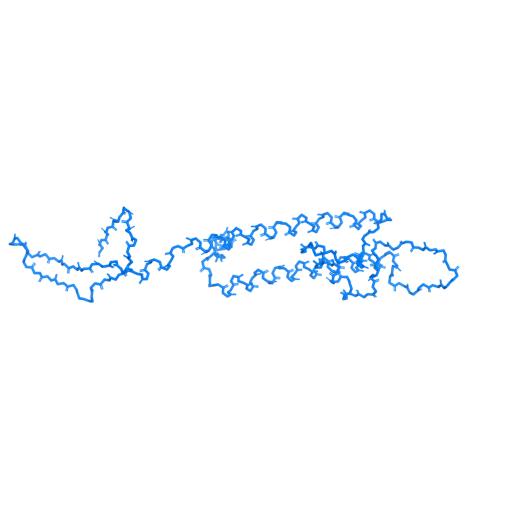00 90.50 119 PHE A C 1
ATOM 932 O O . PHE A 1 119 ? -4.448 1.917 15.360 1.00 90.50 119 PHE A O 1
ATOM 939 N N . MET A 1 120 ? -5.318 2.332 13.330 1.00 88.56 120 MET A N 1
ATOM 940 C CA . MET A 1 120 ? -6.713 2.118 13.724 1.00 88.56 120 MET A CA 1
ATOM 941 C C . MET A 1 120 ? -6.934 0.728 14.341 1.00 88.56 120 MET A C 1
ATOM 943 O O . MET A 1 120 ? -7.582 0.605 15.380 1.00 88.56 120 MET A O 1
ATOM 947 N N . LYS A 1 121 ? -6.328 -0.317 13.769 1.00 86.44 121 LYS A N 1
ATOM 948 C CA . LYS A 1 121 ? -6.407 -1.687 14.289 1.00 86.44 121 LYS A CA 1
ATOM 949 C C . LYS A 1 121 ? -5.700 -1.859 15.636 1.00 86.44 121 LYS A C 1
ATOM 951 O O . LYS A 1 121 ? -6.201 -2.576 16.497 1.00 86.44 121 LYS A O 1
ATOM 956 N N . THR A 1 122 ? -4.556 -1.206 15.855 1.00 86.06 122 THR A N 1
ATOM 957 C CA . THR A 1 122 ? -3.890 -1.200 17.173 1.00 86.06 122 THR A CA 1
ATOM 958 C C . THR A 1 122 ? -4.657 -0.395 18.218 1.00 86.06 122 THR A C 1
ATOM 960 O O . THR A 1 122 ? -4.621 -0.744 19.398 1.00 86.06 122 THR A O 1
ATOM 963 N N . ALA A 1 123 ? -5.373 0.649 17.792 1.00 85.00 123 ALA A N 1
ATOM 964 C CA . ALA A 1 123 ? -6.200 1.481 18.656 1.00 85.00 123 ALA A CA 1
ATOM 965 C C . ALA A 1 123 ? -7.507 0.788 19.078 1.00 85.00 123 ALA A C 1
ATOM 967 O O . ALA A 1 123 ? -8.106 1.186 20.080 1.00 85.00 123 ALA A O 1
ATOM 968 N N . GLN A 1 124 ? -7.948 -0.259 18.365 1.00 75.75 124 GLN A N 1
ATOM 969 C CA . GLN A 1 124 ? -9.139 -1.015 18.749 1.00 75.75 124 GLN A CA 1
ATOM 970 C C . GLN A 1 124 ? -8.980 -1.624 20.149 1.00 75.75 124 GLN A C 1
ATOM 972 O O . GLN A 1 124 ? -8.123 -2.465 20.428 1.00 75.75 124 GLN A O 1
ATOM 977 N N . ALA A 1 125 ? -9.889 -1.234 21.039 1.00 60.00 125 ALA A N 1
ATOM 978 C CA . ALA A 1 125 ? -9.913 -1.641 22.435 1.00 60.00 125 ALA A CA 1
ATOM 979 C C . ALA A 1 125 ? -10.514 -3.043 22.664 1.00 60.00 125 ALA A C 1
ATOM 981 O O . ALA A 1 125 ? -10.889 -3.355 23.791 1.00 60.00 125 ALA A O 1
ATOM 982 N N . ASN A 1 126 ? -10.590 -3.909 21.646 1.00 61.69 126 ASN A N 1
ATOM 983 C CA . ASN A 1 126 ? -11.251 -5.220 21.748 1.00 61.69 126 ASN A CA 1
ATOM 984 C C . ASN A 1 126 ? -10.654 -6.111 22.858 1.00 61.69 126 ASN A C 1
ATOM 986 O O . ASN A 1 126 ? -11.386 -6.829 23.531 1.00 61.69 126 ASN A O 1
ATOM 990 N N . ARG A 1 127 ? -9.357 -5.970 23.177 1.00 60.59 127 ARG A N 1
ATOM 991 C CA . ARG A 1 127 ? -8.732 -6.663 24.327 1.00 60.59 127 ARG A CA 1
ATOM 992 C C . ARG A 1 127 ? -9.137 -6.127 25.712 1.00 60.59 127 ARG A C 1
ATOM 994 O O . ARG A 1 127 ? -8.705 -6.674 26.723 1.00 60.59 127 ARG A O 1
ATOM 1001 N N . ARG A 1 128 ? -9.891 -5.023 25.803 1.00 59.44 128 ARG A N 1
ATOM 1002 C CA . ARG A 1 128 ? -10.413 -4.499 27.082 1.00 59.44 128 ARG A CA 1
ATOM 1003 C C . ARG A 1 128 ? -11.716 -5.182 27.497 1.00 59.44 128 ARG A C 1
ATOM 1005 O O . ARG A 1 128 ? -11.961 -5.295 28.692 1.00 59.44 128 ARG A O 1
ATOM 1012 N N . ALA A 1 129 ? -12.513 -5.681 26.548 1.00 62.38 129 ALA A N 1
ATOM 1013 C CA . ALA A 1 129 ? -13.714 -6.455 26.868 1.00 62.38 129 ALA A CA 1
ATOM 1014 C C . ALA A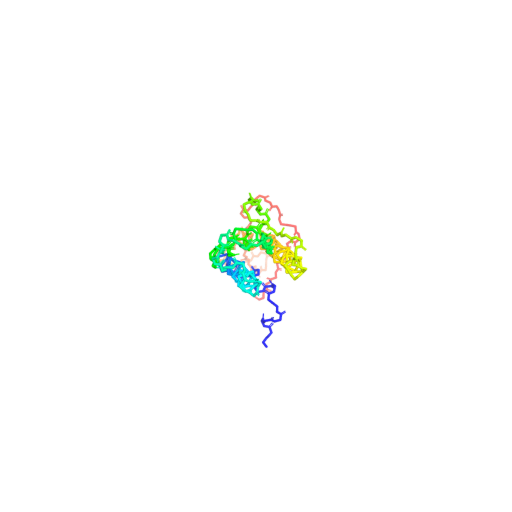 1 129 ? -13.364 -7.795 27.542 1.00 62.38 129 ALA A C 1
ATOM 1016 O O . ALA A 1 129 ? -14.060 -8.217 28.456 1.00 62.38 129 ALA A O 1
ATOM 1017 N N . GLU A 1 130 ? -12.234 -8.411 27.176 1.00 64.81 130 GLU A N 1
ATOM 1018 C CA . GLU A 1 130 ? -11.743 -9.651 27.801 1.00 64.81 130 GLU A CA 1
ATOM 1019 C C . GLU A 1 130 ? -11.358 -9.489 29.282 1.00 64.81 130 GLU A C 1
ATOM 1021 O O . GLU A 1 130 ? -11.287 -10.474 30.012 1.00 64.81 130 GLU A O 1
ATOM 1026 N N . THR A 1 131 ? -11.107 -8.260 29.749 1.00 79.94 131 THR A N 1
ATOM 1027 C CA . THR A 1 131 ? -10.777 -7.993 31.159 1.00 79.94 131 THR A CA 1
ATOM 1028 C C . THR A 1 131 ? -11.993 -7.664 32.025 1.00 79.94 131 THR A C 1
ATOM 1030 O O . THR A 1 131 ? -11.841 -7.502 33.236 1.00 79.94 131 THR A O 1
ATOM 1033 N N . LEU A 1 132 ? -13.189 -7.600 31.430 1.00 84.56 132 LEU A N 1
ATOM 1034 C CA . LEU A 1 132 ? -14.456 -7.496 32.148 1.00 84.56 132 LEU A CA 1
ATOM 1035 C C . LEU A 1 132 ? -15.042 -8.890 32.355 1.00 84.56 132 LEU A C 1
ATOM 1037 O O . LEU A 1 132 ? -15.346 -9.603 31.401 1.00 84.56 132 LEU A O 1
ATOM 1041 N N . ILE A 1 133 ? -15.220 -9.269 33.616 1.00 90.00 133 ILE A N 1
ATOM 1042 C CA . ILE A 1 133 ? -15.774 -10.569 33.990 1.00 90.00 133 ILE A CA 1
ATOM 1043 C C . ILE A 1 133 ? -17.141 -10.416 34.642 1.00 90.00 133 ILE A C 1
ATOM 1045 O O . ILE A 1 133 ? -17.371 -9.518 35.453 1.00 90.00 133 ILE A O 1
ATOM 1049 N N . PHE A 1 134 ? -18.038 -11.341 34.318 1.00 92.38 134 PHE A N 1
ATOM 1050 C CA . PHE A 1 134 ? -19.357 -11.460 34.929 1.00 92.38 134 PHE A CA 1
ATOM 1051 C C . PHE A 1 134 ? -19.380 -12.643 35.904 1.00 92.38 134 PHE A C 1
ATOM 1053 O O . PHE A 1 134 ? -18.667 -13.635 35.725 1.00 92.38 134 PHE A O 1
ATOM 1060 N N . SER A 1 135 ? -20.198 -12.553 36.952 1.00 93.75 135 SER A N 1
ATOM 1061 C CA . SER A 1 135 ? -20.465 -13.680 37.848 1.00 93.75 135 SER A CA 1
ATOM 1062 C C . SER A 1 135 ? -21.033 -14.860 37.065 1.00 93.75 135 SER A C 1
ATOM 1064 O O . SER A 1 135 ? -21.954 -14.681 36.275 1.00 93.75 135 SER A O 1
ATOM 1066 N N . ARG A 1 136 ? -20.544 -16.075 37.347 1.00 94.06 136 ARG A N 1
ATOM 1067 C CA . ARG A 1 136 ? -21.028 -17.308 36.696 1.00 94.06 136 ARG A CA 1
ATOM 1068 C C . ARG A 1 136 ? -22.517 -17.569 36.917 1.00 94.06 136 ARG A C 1
ATOM 1070 O O . ARG A 1 136 ? -23.174 -18.120 36.045 1.00 94.06 136 ARG A O 1
ATOM 1077 N N . ASN A 1 137 ? -23.032 -17.180 38.078 1.00 94.56 137 ASN A N 1
ATOM 1078 C CA . ASN A 1 137 ? -24.417 -17.388 38.464 1.00 94.56 137 ASN A CA 1
ATOM 1079 C C . ASN A 1 137 ? -25.020 -16.038 38.842 1.00 94.56 137 ASN A C 1
ATOM 1081 O O . ASN A 1 137 ? -24.406 -15.271 39.589 1.00 94.56 137 ASN A O 1
ATOM 1085 N N . ALA A 1 138 ? -26.221 -15.771 38.342 1.00 95.44 138 ALA A N 1
ATOM 1086 C CA . ALA A 1 138 ? -27.071 -14.716 38.864 1.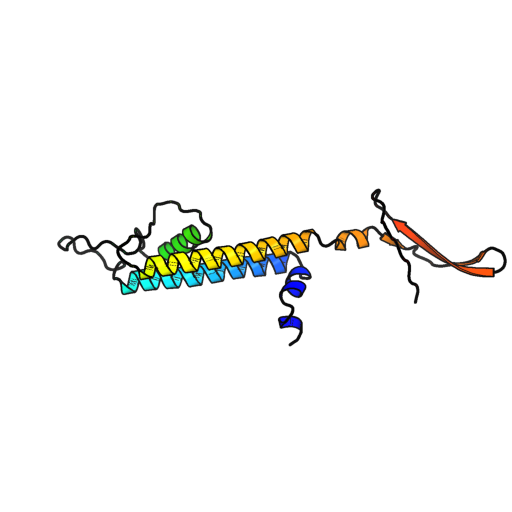00 95.44 138 ALA A CA 1
ATOM 1087 C C . ALA A 1 138 ? -27.968 -15.289 39.965 1.00 95.44 138 ALA A C 1
ATOM 1089 O O . ALA A 1 138 ? -28.311 -16.474 39.945 1.00 95.44 138 ALA A O 1
ATOM 1090 N N . VAL A 1 139 ? -28.328 -14.458 40.937 1.00 96.06 139 VAL A N 1
ATOM 1091 C CA . VAL A 1 139 ? -29.132 -14.874 42.090 1.00 96.06 139 VAL A CA 1
ATOM 1092 C C . VAL A 1 139 ? -30.330 -13.956 42.266 1.00 96.06 139 VAL A C 1
ATOM 1094 O O . VAL A 1 139 ? -30.252 -12.754 42.012 1.00 96.06 139 VAL A O 1
ATOM 1097 N N . ILE A 1 140 ? -31.438 -14.528 42.733 1.00 96.31 140 ILE A N 1
ATOM 1098 C CA . ILE A 1 140 ? -32.621 -13.784 43.162 1.00 96.31 140 ILE A CA 1
ATOM 1099 C C . ILE A 1 140 ? -32.706 -13.931 44.673 1.00 96.31 140 ILE A C 1
ATOM 1101 O O . ILE A 1 140 ? -32.861 -15.037 45.186 1.00 96.31 140 ILE A O 1
ATOM 1105 N N . ALA A 1 141 ? -32.579 -12.819 45.388 1.00 94.88 141 ALA A N 1
ATOM 1106 C CA . ALA A 1 141 ? -32.677 -12.803 46.841 1.00 94.88 141 ALA A CA 1
ATOM 1107 C C . ALA A 1 141 ? -33.376 -11.521 47.315 1.00 94.88 141 ALA A C 1
ATOM 1109 O O . ALA A 1 141 ? -33.350 -10.506 46.607 1.00 94.88 141 ALA A O 1
ATOM 1110 N N . PRO A 1 142 ? -34.021 -11.541 48.494 1.00 95.06 142 PRO A N 1
ATOM 1111 C CA . PRO A 1 142 ? -34.612 -10.341 49.058 1.00 95.06 142 PRO A CA 1
ATOM 1112 C C . PRO A 1 142 ? -33.513 -9.341 49.433 1.00 95.06 142 PRO A C 1
ATOM 1114 O O . PRO A 1 142 ? -32.635 -9.635 50.243 1.00 95.06 142 PRO A O 1
ATOM 1117 N N . ARG A 1 143 ? -33.581 -8.133 48.868 1.00 94.44 143 ARG A N 1
ATOM 1118 C CA . ARG A 1 143 ? -32.749 -6.989 49.260 1.00 94.44 143 ARG A CA 1
ATOM 1119 C C . ARG A 1 143 ? -33.679 -5.839 49.609 1.00 94.44 143 ARG A C 1
ATOM 1121 O O . ARG A 1 143 ? -34.545 -5.484 48.816 1.00 94.44 143 ARG A O 1
ATOM 1128 N N . ASN A 1 144 ? -33.552 -5.303 50.822 1.00 94.75 144 ASN A N 1
ATOM 1129 C CA . ASN A 1 144 ? -34.472 -4.295 51.365 1.00 94.75 144 ASN A CA 1
ATOM 1130 C C . ASN A 1 144 ? -35.956 -4.726 51.276 1.00 94.75 144 ASN A C 1
ATOM 1132 O O . ASN A 1 144 ? -36.821 -3.943 50.895 1.00 94.75 144 ASN A O 1
ATOM 1136 N N . GLY A 1 145 ? -36.241 -6.001 51.574 1.00 93.62 145 GLY A N 1
ATOM 1137 C CA . GLY A 1 145 ? -37.604 -6.547 51.608 1.00 93.62 145 GLY A CA 1
ATOM 1138 C C . GLY A 1 145 ? -38.250 -6.831 50.245 1.00 93.62 145 GLY A C 1
ATOM 1139 O O . GLY A 1 145 ? -39.411 -7.227 50.213 1.00 93.62 145 GLY A O 1
ATOM 1140 N N . ARG A 1 146 ? -37.536 -6.661 49.121 1.00 94.69 146 ARG A N 1
ATOM 1141 C CA . ARG A 1 146 ? -38.053 -6.946 47.769 1.00 94.69 146 ARG A CA 1
ATOM 1142 C C . ARG A 1 146 ? -37.201 -7.996 47.049 1.00 94.69 146 ARG A C 1
ATOM 1144 O O . ARG A 1 146 ? -35.969 -7.912 47.126 1.00 94.69 146 ARG A O 1
ATOM 1151 N N . PRO A 1 147 ? -37.806 -8.969 46.338 1.00 94.56 147 PRO A N 1
ATOM 1152 C CA . PRO A 1 147 ? -37.048 -9.924 45.534 1.00 94.56 147 PRO A CA 1
ATOM 1153 C C . PRO A 1 147 ? -36.299 -9.167 44.433 1.00 94.56 147 PRO A C 1
ATOM 1155 O O . PRO 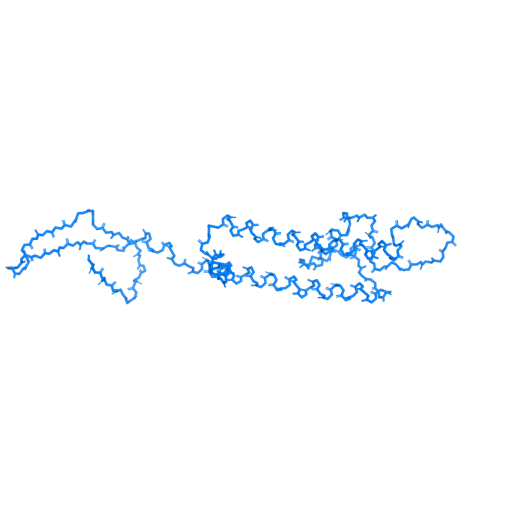A 1 147 ? -36.911 -8.484 43.616 1.00 94.56 147 PRO A O 1
ATOM 1158 N N . THR A 1 148 ? -34.970 -9.246 44.448 1.00 95.88 148 THR A N 1
ATOM 1159 C CA . THR A 1 148 ? -34.104 -8.503 43.525 1.00 95.88 148 THR A CA 1
ATOM 1160 C C . THR A 1 148 ? -33.210 -9.479 42.775 1.00 95.88 148 THR A C 1
ATOM 1162 O O . THR A 1 148 ? -32.569 -10.334 43.388 1.00 95.88 148 THR A O 1
ATOM 1165 N N . PHE A 1 149 ? -33.154 -9.337 41.452 1.00 95.00 149 PHE A N 1
ATOM 1166 C CA . PHE A 1 149 ? -32.200 -10.045 40.605 1.00 95.00 149 PHE A CA 1
ATOM 1167 C C . PHE A 1 149 ? -30.833 -9.362 40.685 1.00 95.00 149 PHE A C 1
ATOM 1169 O O . PHE A 1 149 ? -30.725 -8.148 40.509 1.00 95.00 149 PHE A O 1
ATOM 1176 N N . MET A 1 150 ? -29.788 -10.130 40.979 1.00 94.75 150 MET A N 1
ATOM 1177 C CA . MET A 1 150 ? -28.438 -9.615 41.183 1.00 94.75 150 MET A CA 1
ATOM 1178 C C . MET A 1 150 ? -27.415 -10.465 40.433 1.00 94.75 150 MET A C 1
ATOM 1180 O O . MET A 1 150 ? -27.454 -11.695 40.458 1.00 94.75 150 MET A O 1
ATOM 1184 N N . PHE A 1 151 ? -26.448 -9.789 39.824 1.00 95.38 151 PHE A N 1
ATOM 1185 C CA . PHE A 1 151 ? -25.243 -10.368 39.238 1.00 95.38 151 PHE A CA 1
ATOM 1186 C C . PHE A 1 151 ? -24.070 -9.426 39.523 1.00 95.38 151 PHE A C 1
ATOM 1188 O O . PHE A 1 151 ? -24.265 -8.249 39.842 1.00 95.38 151 PHE A O 1
ATOM 1195 N N . ARG A 1 152 ? -22.843 -9.943 39.458 1.00 94.12 152 ARG A N 1
ATOM 1196 C CA . ARG A 1 152 ? -21.630 -9.165 39.730 1.00 94.12 152 ARG A CA 1
ATOM 1197 C C . ARG A 1 152 ? -20.844 -8.960 38.445 1.00 94.12 152 ARG A C 1
ATOM 1199 O O . ARG A 1 152 ? -20.682 -9.896 37.670 1.00 94.12 152 ARG A O 1
ATOM 1206 N N . VAL A 1 153 ? -20.315 -7.756 38.273 1.00 92.62 153 VAL A N 1
ATOM 1207 C CA . VAL A 1 153 ? -19.338 -7.422 37.233 1.00 92.62 153 VAL A CA 1
ATOM 1208 C C . VAL A 1 153 ? -18.034 -7.039 37.926 1.00 92.62 153 VAL A C 1
ATOM 1210 O O . VAL A 1 153 ? -18.061 -6.391 38.976 1.00 92.62 153 VAL A O 1
ATOM 1213 N N . GLY A 1 154 ? -16.903 -7.482 37.388 1.00 89.62 154 GLY A N 1
ATOM 1214 C CA . GLY A 1 154 ? -15.571 -7.151 37.882 1.00 89.62 154 GLY A CA 1
ATOM 1215 C C . GLY A 1 154 ? -14.669 -6.676 36.750 1.00 89.62 154 GLY A C 1
ATOM 1216 O O . GLY A 1 154 ? -14.701 -7.239 35.659 1.00 89.62 154 GLY A O 1
ATOM 1217 N N . ASP A 1 155 ? -13.859 -5.660 37.032 1.00 89.94 155 ASP A N 1
ATOM 1218 C CA . ASP A 1 155 ? -12.762 -5.224 36.169 1.00 89.94 155 ASP A CA 1
ATOM 1219 C C . ASP A 1 155 ? -11.449 -5.806 36.706 1.00 89.94 155 ASP A C 1
ATOM 1221 O O . ASP A 1 155 ? -11.095 -5.605 37.870 1.00 89.94 155 ASP A O 1
ATOM 1225 N N . LEU A 1 156 ? -10.750 -6.576 35.872 1.00 85.56 156 LEU A N 1
ATOM 1226 C CA . LEU A 1 156 ? -9.463 -7.188 36.209 1.00 85.56 156 LEU A CA 1
ATOM 1227 C C . LEU A 1 156 ? -8.283 -6.210 36.067 1.00 85.56 156 LEU A C 1
ATOM 1229 O O . LEU A 1 156 ? -7.170 -6.534 36.492 1.00 85.56 156 LEU A O 1
ATOM 1233 N N . ARG A 1 157 ? -8.475 -5.030 35.460 1.00 83.62 157 ARG A N 1
ATOM 1234 C CA . ARG A 1 157 ? -7.419 -4.018 35.299 1.00 83.62 157 ARG A CA 1
ATOM 1235 C C . ARG A 1 157 ? -7.453 -2.980 36.424 1.00 83.62 157 ARG A C 1
ATOM 1237 O O . ARG A 1 157 ? -8.487 -2.664 36.991 1.00 83.62 157 ARG A O 1
ATOM 1244 N N . LYS A 1 158 ? -6.288 -2.379 36.705 1.00 81.50 158 LYS A N 1
ATOM 1245 C CA . LYS A 1 158 ? -6.172 -1.209 37.603 1.00 81.50 158 LYS A CA 1
ATOM 1246 C C . LYS A 1 158 ? -6.661 0.095 36.958 1.00 81.50 158 LYS A C 1
ATOM 1248 O O . LYS A 1 158 ? -6.910 1.067 37.661 1.00 81.50 158 LYS A O 1
ATOM 1253 N N . SER A 1 159 ? -6.731 0.144 35.627 1.00 84.56 159 SER A N 1
ATOM 1254 C CA . SER A 1 159 ? -7.200 1.316 34.885 1.00 84.56 159 SER A CA 1
ATOM 1255 C C . SER A 1 159 ? -8.714 1.451 35.016 1.00 84.56 159 SER A C 1
ATOM 1257 O O . SER A 1 159 ? -9.424 0.536 34.621 1.00 84.56 159 SER A O 1
ATOM 1259 N N . MET A 1 160 ? -9.195 2.593 35.502 1.00 82.44 160 MET A N 1
ATOM 1260 C CA . MET A 1 160 ? -10.625 2.847 35.675 1.00 82.44 160 MET A CA 1
ATOM 1261 C C . MET A 1 160 ? -11.352 3.008 34.329 1.00 82.44 160 MET A C 1
ATOM 1263 O O . MET A 1 160 ? -10.863 3.695 33.429 1.00 82.44 160 MET A O 1
ATOM 1267 N N . ILE A 1 161 ? -12.548 2.424 34.216 1.00 83.56 161 ILE A N 1
ATOM 1268 C CA . ILE A 1 161 ? -13.478 2.670 33.107 1.00 83.56 161 ILE A CA 1
ATOM 1269 C C . ILE A 1 161 ? -14.282 3.936 33.410 1.00 83.56 161 ILE A C 1
ATOM 1271 O O . ILE A 1 161 ? -15.040 3.991 34.376 1.00 83.56 161 ILE A O 1
ATOM 1275 N N . ILE A 1 162 ? -14.125 4.956 32.570 1.00 83.44 162 ILE A N 1
ATOM 1276 C CA . ILE A 1 162 ? -14.881 6.208 32.659 1.00 83.44 162 ILE A CA 1
ATOM 1277 C C . ILE A 1 162 ? -16.220 6.015 31.930 1.00 83.44 162 ILE A C 1
ATOM 1279 O O . ILE A 1 162 ? -16.245 5.462 30.834 1.00 83.44 162 ILE A O 1
ATOM 1283 N N . SER A 1 163 ? -17.327 6.481 32.522 1.00 82.81 163 SER A N 1
ATOM 1284 C CA . SER A 1 163 ? -18.676 6.444 31.925 1.00 82.81 163 SER A CA 1
ATOM 1285 C C . SER A 1 163 ? -19.248 5.036 31.655 1.00 82.81 163 SER A C 1
ATOM 1287 O O . SER A 1 163 ? -19.855 4.784 30.612 1.00 82.81 163 SER A O 1
ATOM 1289 N N . ALA A 1 164 ? -19.093 4.108 32.606 1.00 84.88 164 ALA A N 1
ATOM 1290 C CA . ALA A 1 164 ? -19.697 2.778 32.514 1.00 84.88 164 ALA A CA 1
ATOM 1291 C C . ALA A 1 164 ? -21.236 2.843 32.596 1.00 84.88 164 ALA A C 1
ATOM 1293 O O . ALA A 1 164 ? -21.794 3.377 33.552 1.00 84.88 164 ALA A O 1
ATOM 1294 N N . THR A 1 165 ? -21.917 2.256 31.609 1.00 89.62 165 THR A N 1
ATOM 1295 C CA . THR A 1 165 ? -23.380 2.091 31.580 1.00 89.62 165 THR A CA 1
ATOM 1296 C C . THR A 1 165 ? -23.707 0.607 31.462 1.00 89.62 165 THR A C 1
ATOM 1298 O O . THR A 1 165 ? -23.069 -0.100 30.685 1.00 89.62 165 THR A O 1
ATOM 1301 N N . VAL A 1 166 ? -24.689 0.128 32.227 1.00 89.25 166 VAL A N 1
ATOM 1302 C CA . VAL A 1 166 ? -25.138 -1.272 32.199 1.00 89.25 166 VAL A CA 1
ATOM 1303 C C . VAL A 1 166 ? -26.563 -1.316 31.664 1.00 89.25 166 VAL A C 1
ATOM 1305 O O . VAL A 1 166 ? -27.446 -0.652 32.202 1.00 89.25 166 VAL A O 1
ATOM 1308 N N . GLN A 1 167 ? -26.780 -2.101 30.612 1.00 90.44 167 GLN A N 1
ATOM 1309 C CA . GLN A 1 167 ? -28.101 -2.383 30.055 1.00 90.44 167 GLN A CA 1
ATOM 1310 C C . GLN A 1 167 ? -28.391 -3.877 30.215 1.00 90.44 167 GLN A C 1
ATOM 1312 O O . GLN A 1 167 ? -27.534 -4.708 29.922 1.00 90.44 167 GLN A O 1
ATOM 1317 N N . LEU A 1 168 ? -29.584 -4.201 30.715 1.00 88.81 168 LEU A N 1
ATOM 1318 C CA . LEU A 1 168 ? -30.110 -5.561 30.830 1.00 88.81 168 LEU A CA 1
ATOM 1319 C C . LEU A 1 168 ? -31.360 -5.652 29.957 1.00 88.81 168 LEU A C 1
ATOM 1321 O O . LEU A 1 168 ? -32.221 -4.776 30.053 1.00 88.81 168 LEU A O 1
ATOM 1325 N N . GLN A 1 169 ? -31.422 -6.678 29.111 1.00 86.12 169 GLN A N 1
ATOM 1326 C CA . GLN A 1 169 ? -32.576 -7.023 28.279 1.00 86.12 169 GLN A CA 1
ATOM 1327 C C . GLN A 1 169 ? -33.159 -8.353 28.739 1.00 86.12 169 GLN A C 1
ATOM 1329 O O . GLN A 1 169 ? -32.356 -9.219 29.160 1.00 86.12 169 GLN A O 1
#

pLDDT: mean 87.39, std 10.45, range [55.81, 96.94]